Protein AF-A0A7V9RB37-F1 (afdb_monomer_lite)

Structure (mmCIF, N/CA/C/O backbone):
data_AF-A0A7V9RB37-F1
#
_entry.id   AF-A0A7V9RB37-F1
#
loop_
_atom_site.group_PDB
_atom_site.id
_atom_site.type_symbol
_atom_site.label_atom_id
_atom_site.label_alt_id
_atom_site.label_comp_id
_atom_site.label_asym_id
_atom_site.label_entity_id
_atom_site.label_seq_id
_atom_site.pdbx_PDB_ins_code
_atom_site.Cartn_x
_atom_site.Cartn_y
_atom_site.Cartn_z
_atom_site.occupancy
_atom_site.B_iso_or_equiv
_atom_site.auth_seq_id
_atom_site.auth_comp_id
_atom_site.auth_asym_id
_atom_site.auth_atom_id
_atom_site.pdbx_PDB_model_num
ATOM 1 N N . MET A 1 1 ? -20.507 -15.281 8.506 1.00 55.00 1 MET A N 1
ATOM 2 C CA . MET A 1 1 ? -20.368 -14.433 7.298 1.00 55.00 1 MET A CA 1
ATOM 3 C C . MET A 1 1 ? -18.917 -14.294 6.812 1.00 55.00 1 MET A C 1
ATOM 5 O O . MET A 1 1 ? -18.695 -14.420 5.620 1.00 55.00 1 MET A O 1
ATOM 9 N N . MET A 1 2 ? -17.912 -14.155 7.693 1.00 59.03 2 MET A N 1
ATOM 10 C CA . MET A 1 2 ? -16.494 -13.945 7.308 1.00 59.03 2 MET A CA 1
ATOM 11 C C . MET A 1 2 ? -15.781 -15.112 6.584 1.00 59.03 2 MET A C 1
ATOM 13 O O . MET A 1 2 ? -14.806 -14.875 5.879 1.00 59.03 2 MET A O 1
ATOM 17 N N . LYS A 1 3 ? -16.267 -16.361 6.683 1.00 61.28 3 LYS A N 1
ATOM 18 C CA . LYS A 1 3 ? -15.642 -17.523 6.008 1.00 61.28 3 LYS A CA 1
ATOM 19 C C . LYS A 1 3 ? -15.756 -17.482 4.476 1.00 61.28 3 LYS A C 1
ATOM 21 O O . LYS A 1 3 ? -14.831 -17.896 3.788 1.00 61.28 3 LYS A O 1
ATOM 26 N N . TRP A 1 4 ? -16.848 -16.929 3.946 1.00 64.50 4 TRP A N 1
ATOM 27 C CA . TRP A 1 4 ? -17.055 -16.781 2.500 1.00 64.50 4 TRP A CA 1
ATOM 28 C C . TRP A 1 4 ? -16.128 -15.734 1.883 1.00 64.50 4 TRP A C 1
ATOM 30 O O . TRP A 1 4 ? -15.665 -15.916 0.764 1.00 64.50 4 TRP A O 1
ATOM 40 N N . PHE A 1 5 ? -15.780 -14.692 2.640 1.00 66.75 5 PHE A N 1
ATOM 41 C CA . PHE A 1 5 ? -14.821 -13.678 2.207 1.00 66.75 5 PHE A CA 1
ATOM 42 C C . PHE A 1 5 ? -13.403 -14.252 2.106 1.00 66.75 5 PHE A C 1
ATOM 44 O O . PHE A 1 5 ? -12.685 -13.962 1.158 1.00 66.75 5 PHE A O 1
ATOM 51 N N . PHE A 1 6 ? -13.034 -15.143 3.032 1.00 63.69 6 PHE A N 1
ATOM 52 C CA . PHE A 1 6 ? -11.752 -15.850 3.010 1.00 63.69 6 PHE A CA 1
ATOM 53 C C . PHE A 1 6 ? -11.644 -16.808 1.808 1.00 63.69 6 PHE A C 1
ATOM 55 O O . PHE A 1 6 ? -10.605 -16.870 1.156 1.00 63.69 6 PHE A O 1
ATOM 62 N N . ILE A 1 7 ? -12.732 -17.505 1.460 1.00 69.94 7 ILE A N 1
ATOM 63 C CA . ILE A 1 7 ? -12.793 -18.405 0.294 1.00 69.94 7 ILE A CA 1
ATOM 64 C C . ILE A 1 7 ? -12.772 -17.616 -1.021 1.00 69.94 7 ILE A C 1
ATOM 66 O O . ILE A 1 7 ? -12.021 -17.973 -1.923 1.00 69.94 7 ILE A O 1
ATOM 70 N N . LEU A 1 8 ? -13.533 -16.521 -1.124 1.00 70.62 8 LEU A N 1
ATOM 71 C CA . LEU A 1 8 ? -13.550 -15.654 -2.308 1.00 70.62 8 LEU A CA 1
ATOM 72 C C . LEU A 1 8 ? -12.176 -15.011 -2.550 1.00 70.62 8 LEU A C 1
ATOM 74 O O . LEU A 1 8 ? -11.691 -14.975 -3.676 1.00 70.62 8 LEU A O 1
ATOM 78 N N . LEU A 1 9 ? -11.516 -14.570 -1.479 1.00 68.62 9 LEU A N 1
ATOM 79 C CA . LEU A 1 9 ? -10.164 -14.018 -1.521 1.00 68.62 9 LEU A CA 1
ATOM 80 C C . LEU A 1 9 ? -9.136 -15.067 -1.969 1.00 68.62 9 LEU A C 1
ATOM 82 O O . LEU A 1 9 ? -8.307 -14.788 -2.832 1.00 68.62 9 LEU A O 1
ATOM 86 N N . THR A 1 10 ? -9.239 -16.292 -1.445 1.00 69.12 10 THR A N 1
ATOM 87 C CA . THR A 1 10 ? -8.399 -17.420 -1.880 1.00 69.12 10 THR A CA 1
ATOM 88 C C . THR A 1 10 ? -8.659 -17.774 -3.349 1.00 69.12 10 THR A C 1
ATOM 90 O O . THR A 1 10 ? -7.719 -18.055 -4.087 1.00 69.12 10 THR A O 1
ATOM 93 N N . ALA A 1 11 ? -9.910 -17.702 -3.812 1.00 70.12 11 ALA A N 1
ATOM 94 C CA . ALA A 1 11 ? -10.269 -17.943 -5.207 1.00 70.12 11 ALA A CA 1
ATOM 95 C C . ALA A 1 11 ? -9.699 -16.869 -6.151 1.00 70.12 11 ALA A C 1
ATOM 97 O O . ALA A 1 11 ? -9.173 -17.213 -7.205 1.00 70.12 11 ALA A O 1
ATOM 98 N N . VAL A 1 12 ? -9.724 -15.588 -5.769 1.00 72.81 12 VAL A N 1
ATOM 99 C CA . VAL A 1 12 ? -9.132 -14.492 -6.564 1.00 72.81 12 VAL A CA 1
ATOM 100 C C . VAL A 1 12 ? -7.610 -14.639 -6.672 1.00 72.81 12 VAL A C 1
ATOM 102 O O . VAL A 1 12 ? -7.051 -14.473 -7.755 1.00 72.81 12 VAL A O 1
ATOM 105 N N . VAL A 1 13 ? -6.947 -15.030 -5.580 1.00 66.75 13 VAL A N 1
ATOM 106 C CA . VAL A 1 13 ? -5.518 -15.397 -5.548 1.00 66.75 13 VAL A CA 1
ATOM 107 C C . VAL A 1 13 ? -5.253 -16.593 -6.480 1.00 66.75 13 VAL A C 1
ATOM 109 O O . VAL A 1 13 ? -4.314 -16.587 -7.262 1.00 66.75 13 VAL A O 1
ATOM 112 N N . LEU A 1 14 ? -6.111 -17.607 -6.506 1.00 67.56 14 LEU A N 1
ATOM 113 C CA . LEU A 1 14 ? -5.890 -18.779 -7.362 1.00 67.56 14 LEU A CA 1
ATOM 114 C C . LEU A 1 14 ? -6.154 -18.492 -8.861 1.00 67.56 14 LEU A C 1
ATOM 116 O O . LEU A 1 14 ? -5.443 -18.996 -9.736 1.00 67.56 14 LEU A O 1
ATOM 120 N N . VAL A 1 15 ? -7.126 -17.626 -9.168 1.00 62.88 15 VAL A N 1
ATOM 121 C CA . VAL A 1 15 ? -7.477 -17.193 -10.537 1.00 62.88 15 VAL A CA 1
ATOM 122 C C . VAL A 1 15 ? -6.450 -16.205 -11.108 1.00 62.88 15 VAL A C 1
ATOM 124 O O . VAL A 1 15 ? -6.068 -16.310 -12.273 1.00 62.88 15 VAL A O 1
ATOM 127 N N . GLY A 1 16 ? -5.922 -15.287 -10.293 1.00 62.19 16 GLY A N 1
ATOM 128 C CA . GLY A 1 16 ? -4.839 -14.393 -10.719 1.00 62.19 16 GLY A CA 1
ATOM 129 C C . GLY A 1 16 ? -3.554 -15.149 -11.083 1.00 62.19 16 GLY A C 1
ATOM 130 O O . GLY A 1 16 ? -2.854 -14.767 -12.022 1.00 62.19 16 GLY A O 1
ATOM 131 N N . GLY A 1 17 ? -3.261 -16.254 -10.383 1.00 56.81 17 GLY A N 1
ATOM 132 C CA . GLY A 1 17 ? -2.053 -17.065 -10.601 1.00 56.81 17 GLY A CA 1
ATOM 133 C C . GLY A 1 17 ? -2.067 -17.863 -11.899 1.00 56.81 17 GLY A C 1
ATOM 134 O O . GLY A 1 17 ? -1.017 -18.120 -12.486 1.00 56.81 17 GLY A O 1
ATOM 135 N N . THR A 1 18 ? -3.254 -18.211 -12.387 1.00 58.75 18 THR A N 1
ATOM 136 C CA . THR A 1 18 ? -3.436 -18.996 -13.614 1.00 58.75 18 THR A CA 1
ATOM 137 C C . THR A 1 18 ? -3.466 -18.123 -14.871 1.00 58.75 18 THR A C 1
ATOM 139 O O . THR A 1 18 ? -2.932 -18.535 -15.902 1.00 58.75 18 THR A O 1
ATOM 142 N N . LEU A 1 19 ? -3.965 -16.882 -14.792 1.00 57.56 19 LEU A N 1
ATOM 143 C CA . LEU A 1 19 ? -3.935 -15.925 -15.911 1.00 57.56 19 LEU A CA 1
ATOM 144 C C . LEU A 1 19 ? -2.508 -15.521 -16.316 1.00 57.56 19 LEU A C 1
ATOM 146 O O . LEU A 1 19 ? -2.210 -15.440 -17.507 1.00 57.56 19 LEU A O 1
ATOM 150 N N . ALA A 1 20 ? -1.602 -15.363 -15.346 1.00 58.34 20 ALA A N 1
ATOM 151 C CA . ALA A 1 20 ? -0.182 -15.108 -15.611 1.00 58.34 20 ALA A CA 1
ATOM 152 C C . ALA A 1 20 ? 0.529 -16.306 -16.277 1.00 58.34 20 ALA A C 1
ATOM 154 O O . ALA A 1 20 ? 1.487 -16.137 -17.031 1.00 58.34 20 ALA A O 1
ATOM 155 N N . LEU A 1 21 ? 0.040 -17.527 -16.033 1.00 58.19 21 LEU A N 1
ATOM 156 C CA . LEU A 1 21 ? 0.525 -18.736 -16.698 1.00 58.19 21 LEU A CA 1
ATOM 157 C C . LEU A 1 21 ? -0.006 -18.840 -18.140 1.00 58.19 21 LEU A C 1
ATOM 159 O O . LEU A 1 21 ? 0.685 -19.375 -19.004 1.00 58.19 21 LEU A O 1
ATOM 163 N N . SER A 1 22 ? -1.196 -18.289 -18.407 1.00 48.88 22 SER A N 1
ATOM 164 C CA . SER A 1 22 ? -1.826 -18.268 -19.733 1.00 48.88 22 SER A CA 1
ATOM 165 C C . SER A 1 22 ? -1.200 -17.238 -20.677 1.00 48.88 22 SER A C 1
ATOM 167 O O . SER A 1 22 ? -1.003 -17.550 -21.851 1.00 48.88 22 SER A O 1
ATOM 169 N N . SER A 1 23 ? -0.842 -16.040 -20.196 1.00 52.56 23 SER A N 1
ATOM 170 C CA . SER A 1 23 ? -0.125 -15.047 -21.016 1.00 52.56 23 SER A CA 1
ATOM 171 C C . SER A 1 23 ? 1.294 -15.507 -21.357 1.00 52.56 23 SER A C 1
ATOM 173 O O . SER A 1 23 ? 1.759 -15.302 -22.472 1.00 52.56 23 SER A O 1
ATOM 175 N N . SER A 1 24 ? 1.949 -16.235 -20.446 1.00 53.50 24 SER A N 1
ATOM 176 C CA . SER A 1 24 ? 3.279 -16.801 -20.693 1.00 53.50 24 SER A CA 1
ATOM 177 C C . SER A 1 24 ? 3.289 -17.973 -21.687 1.00 53.50 24 SER A C 1
ATOM 179 O O . SER A 1 24 ? 4.362 -18.305 -22.190 1.00 53.50 24 SER A O 1
ATOM 181 N N . ILE A 1 25 ? 2.146 -18.619 -21.953 1.00 52.97 25 ILE A N 1
ATOM 182 C CA . ILE A 1 25 ? 2.028 -19.692 -22.959 1.00 52.97 25 ILE A CA 1
ATOM 183 C C . ILE A 1 25 ? 1.552 -19.141 -24.315 1.00 52.97 25 ILE A C 1
ATOM 185 O O . ILE A 1 25 ? 1.915 -19.696 -25.348 1.00 52.97 25 ILE A O 1
ATOM 189 N N . ALA A 1 26 ? 0.822 -18.020 -24.338 1.00 53.41 26 ALA A N 1
ATOM 190 C CA . ALA A 1 26 ? 0.363 -17.384 -25.576 1.00 53.41 26 ALA A CA 1
ATOM 191 C C . ALA A 1 26 ? 1.499 -16.768 -26.423 1.00 53.41 26 ALA A C 1
ATOM 193 O O . ALA A 1 26 ? 1.358 -16.657 -27.638 1.00 53.41 26 ALA A O 1
ATOM 194 N N . GLU A 1 27 ? 2.638 -16.427 -25.810 1.00 56.03 27 GLU A N 1
ATOM 195 C CA . GLU A 1 27 ? 3.773 -15.786 -26.496 1.00 56.03 27 GLU A CA 1
ATOM 196 C C . GLU A 1 27 ? 4.731 -16.779 -27.197 1.00 56.0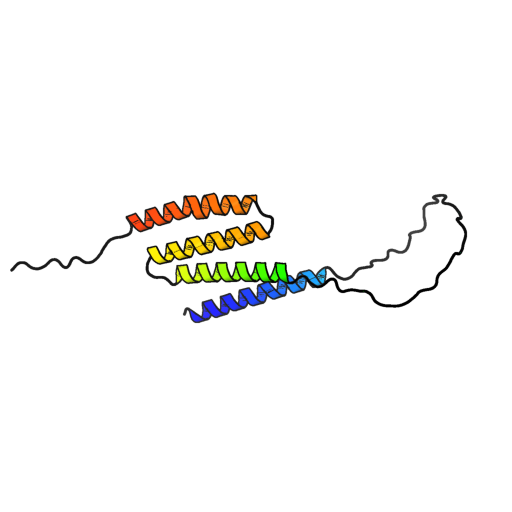3 27 GLU A C 1
ATOM 198 O O . GLU A 1 27 ? 5.699 -16.369 -27.838 1.00 56.03 27 GLU A O 1
ATOM 203 N N . ALA A 1 28 ? 4.496 -18.093 -27.088 1.00 53.03 28 ALA A N 1
ATOM 204 C CA . ALA A 1 28 ? 5.406 -19.122 -27.593 1.00 53.03 28 ALA A CA 1
ATOM 205 C C . ALA A 1 28 ? 4.766 -20.026 -28.664 1.00 53.03 28 ALA A C 1
ATOM 207 O O . ALA A 1 28 ? 4.511 -21.200 -28.416 1.00 53.03 28 ALA A O 1
ATOM 208 N N . GLN A 1 29 ? 4.599 -19.507 -29.889 1.00 53.69 29 GLN A N 1
ATOM 209 C CA . GLN A 1 29 ? 4.799 -20.308 -31.107 1.00 53.69 29 GLN A CA 1
ATOM 210 C C . GLN A 1 29 ? 5.275 -19.414 -32.280 1.00 53.69 29 GLN A C 1
ATOM 212 O O . GLN A 1 29 ? 4.539 -18.533 -32.730 1.00 53.69 29 GLN A O 1
ATOM 217 N N . PRO A 1 30 ? 6.502 -19.637 -32.785 1.00 64.31 30 PRO A N 1
ATOM 218 C CA . PRO A 1 30 ? 7.126 -18.885 -33.869 1.00 64.31 30 PRO A CA 1
ATOM 219 C C . PRO A 1 30 ? 6.768 -19.450 -35.260 1.00 64.31 30 PRO A C 1
ATOM 221 O O . PRO A 1 30 ? 6.231 -20.547 -35.383 1.00 64.31 30 PRO A O 1
ATOM 224 N N . ALA A 1 31 ? 7.181 -18.721 -36.305 1.00 58.81 31 ALA A N 1
ATOM 225 C CA . ALA A 1 31 ? 7.268 -19.138 -37.714 1.00 58.81 31 ALA A CA 1
ATOM 226 C C . ALA A 1 31 ? 5.994 -19.045 -38.581 1.00 58.81 31 ALA A C 1
ATOM 228 O O . ALA A 1 31 ? 5.502 -20.024 -39.136 1.00 58.81 31 ALA A O 1
ATOM 229 N N . GLY A 1 32 ? 5.567 -17.810 -38.853 1.00 49.25 32 GLY A N 1
ATOM 230 C CA . GLY A 1 32 ? 4.912 -17.469 -40.117 1.00 49.25 32 GLY A CA 1
ATOM 231 C C . GLY A 1 32 ? 5.958 -17.219 -41.205 1.00 49.25 32 GLY A C 1
ATOM 232 O O . GLY A 1 32 ? 6.295 -16.070 -41.488 1.00 49.25 32 GLY A O 1
ATOM 233 N N . GLY A 1 33 ? 6.501 -18.284 -41.797 1.00 50.75 33 GLY A N 1
ATOM 234 C CA . GLY A 1 33 ? 7.299 -18.177 -43.015 1.00 50.75 33 GLY A CA 1
ATOM 235 C C . GLY A 1 33 ? 6.426 -17.641 -44.147 1.00 50.75 33 GLY A C 1
ATOM 236 O O . GLY A 1 33 ? 5.529 -18.333 -44.622 1.00 50.75 33 GLY A O 1
ATOM 237 N N . ARG A 1 34 ? 6.660 -16.401 -44.584 1.00 62.09 34 ARG A N 1
ATOM 238 C CA . ARG A 1 34 ? 6.114 -15.938 -45.863 1.00 62.09 34 ARG A CA 1
ATOM 239 C C . ARG A 1 34 ? 6.989 -16.512 -46.983 1.00 62.09 34 ARG A C 1
ATOM 241 O O . ARG A 1 34 ? 8.205 -16.327 -46.916 1.00 62.09 34 ARG A O 1
ATOM 248 N N . PRO A 1 35 ? 6.422 -17.169 -48.012 1.00 67.06 35 PRO A N 1
ATOM 249 C CA . PRO A 1 35 ? 7.183 -17.486 -49.211 1.00 67.06 35 PRO A CA 1
ATOM 250 C C . PRO A 1 35 ? 7.693 -16.181 -49.860 1.00 67.06 35 PRO A C 1
ATOM 252 O O . PRO A 1 35 ? 6.953 -15.190 -49.896 1.00 67.06 35 PRO A O 1
ATOM 255 N N . PRO A 1 36 ? 8.939 -16.151 -50.367 1.00 64.94 36 PRO A N 1
ATOM 256 C CA . PRO A 1 36 ? 9.484 -15.006 -51.086 1.00 64.94 36 PRO A CA 1
ATOM 257 C C . PRO A 1 36 ? 8.613 -14.677 -52.302 1.00 64.94 36 PRO A C 1
ATOM 259 O O . PRO A 1 36 ? 8.449 -15.494 -53.209 1.00 64.94 36 PRO A O 1
ATOM 262 N N . ARG A 1 37 ? 8.047 -13.469 -52.337 1.00 65.62 37 ARG A N 1
ATOM 263 C CA . ARG A 1 37 ? 7.347 -12.962 -53.518 1.00 65.62 37 ARG A CA 1
ATOM 264 C C . ARG A 1 37 ? 8.405 -12.514 -54.526 1.00 65.62 37 ARG A C 1
ATOM 266 O O . ARG A 1 37 ? 9.053 -11.490 -54.332 1.00 65.62 37 ARG A O 1
ATOM 273 N N . ALA A 1 38 ? 8.596 -13.317 -55.569 1.00 64.38 38 ALA A N 1
ATOM 274 C CA . ALA A 1 38 ? 9.421 -12.981 -56.722 1.00 64.38 38 ALA A CA 1
ATOM 275 C C . ALA A 1 38 ? 8.940 -11.661 -57.350 1.00 64.38 38 ALA A C 1
ATOM 277 O O . ALA A 1 38 ? 7.749 -11.510 -57.631 1.00 64.38 38 ALA A O 1
ATOM 278 N N . GLY A 1 39 ? 9.859 -10.710 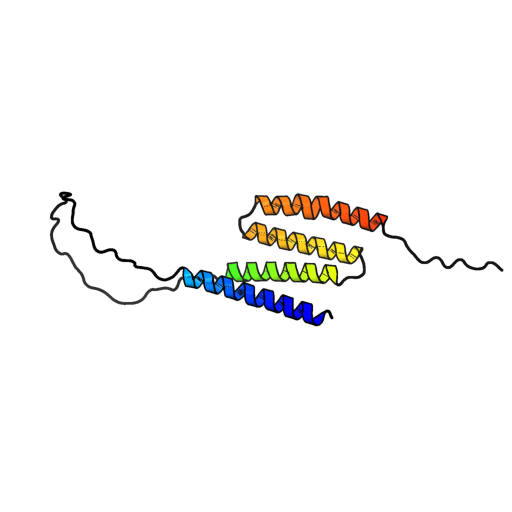-57.549 1.00 63.28 39 GLY A N 1
ATOM 279 C CA . GLY A 1 39 ? 9.523 -9.436 -58.187 1.00 63.28 39 GLY A CA 1
ATOM 280 C C . GLY A 1 39 ? 10.509 -8.274 -58.058 1.00 63.28 39 GLY A C 1
ATOM 281 O O . GLY A 1 39 ? 10.115 -7.160 -58.387 1.00 63.28 39 GLY A O 1
ATOM 282 N N . GLN A 1 40 ? 11.761 -8.463 -57.620 1.00 52.19 40 GLN A N 1
ATOM 283 C CA . GLN A 1 40 ? 12.736 -7.366 -57.666 1.00 52.19 40 GLN A CA 1
ATOM 284 C C . GLN A 1 40 ? 14.137 -7.865 -58.053 1.00 52.19 40 GLN A C 1
ATOM 286 O O . GLN A 1 40 ? 14.713 -8.670 -57.323 1.00 52.19 40 GLN A O 1
ATOM 291 N N . PRO A 1 41 ? 14.694 -7.431 -59.201 1.00 56.59 41 PRO A N 1
ATOM 292 C CA . PRO A 1 41 ? 16.050 -7.777 -59.598 1.00 56.59 41 PRO A CA 1
ATOM 293 C C . PRO A 1 41 ? 17.041 -6.901 -58.823 1.00 56.59 41 PRO A C 1
ATOM 295 O O . PRO A 1 41 ? 17.504 -5.875 -59.317 1.00 56.59 41 PRO A O 1
ATOM 298 N N . THR A 1 42 ? 17.385 -7.295 -57.600 1.00 55.22 42 THR A N 1
ATOM 299 C CA . THR A 1 42 ? 18.600 -6.812 -56.937 1.00 55.22 42 THR A CA 1
ATOM 300 C C . THR A 1 42 ? 19.717 -7.808 -57.202 1.00 55.22 42 THR A C 1
ATOM 302 O O . THR A 1 42 ? 19.828 -8.865 -56.591 1.00 55.22 42 THR A O 1
ATOM 305 N N . ARG A 1 43 ? 20.538 -7.442 -58.186 1.00 60.56 43 ARG A N 1
ATOM 306 C CA . ARG A 1 43 ? 21.895 -7.930 -58.431 1.00 60.56 43 ARG A CA 1
ATOM 307 C C . ARG A 1 43 ? 22.630 -8.176 -57.106 1.00 60.56 43 ARG A C 1
ATOM 309 O O . ARG A 1 43 ? 23.120 -7.223 -56.511 1.00 60.56 43 ARG A O 1
ATOM 316 N N . VAL A 1 44 ? 22.738 -9.432 -56.677 1.00 57.56 44 VAL A N 1
ATOM 317 C CA . VAL A 1 44 ? 23.680 -9.857 -55.635 1.00 57.56 44 VAL A CA 1
ATOM 318 C C . VAL A 1 44 ? 24.276 -11.202 -56.038 1.00 57.56 44 VAL A C 1
ATOM 320 O O . VAL A 1 44 ? 23.631 -12.241 -55.987 1.00 57.56 44 VAL A O 1
ATOM 323 N N . GLU A 1 45 ? 25.504 -11.088 -56.534 1.00 61.91 45 GLU A N 1
ATOM 324 C CA . GLU A 1 45 ? 26.664 -11.914 -56.205 1.00 61.91 45 GLU A CA 1
ATOM 325 C C . GLU A 1 45 ? 26.441 -13.425 -56.046 1.00 61.91 45 GLU A C 1
ATOM 327 O O . GLU A 1 45 ? 26.060 -13.936 -54.995 1.00 61.91 45 GLU A O 1
ATOM 332 N N . VAL A 1 46 ? 26.805 -14.148 -57.107 1.00 63.88 46 VAL A N 1
ATOM 333 C CA . VAL A 1 46 ? 27.179 -15.560 -57.037 1.00 63.88 46 VAL A CA 1
ATOM 334 C C . VAL A 1 46 ? 28.432 -15.652 -56.167 1.00 63.88 46 VAL A C 1
ATOM 336 O O . VAL A 1 46 ? 29.546 -15.484 -56.654 1.00 63.88 46 VAL A O 1
ATOM 339 N N . LYS A 1 47 ? 28.242 -15.881 -54.867 1.00 59.12 47 LYS A N 1
ATOM 340 C CA . LYS A 1 47 ? 29.291 -16.384 -53.984 1.00 59.12 47 LYS A CA 1
ATOM 341 C C . LYS A 1 47 ? 29.045 -17.865 -53.774 1.00 59.12 47 LYS A C 1
ATOM 343 O O . LYS A 1 47 ? 28.271 -18.276 -52.915 1.00 59.12 47 LYS A O 1
ATOM 348 N N . ASP A 1 48 ? 29.648 -18.610 -54.687 1.00 52.50 48 ASP A N 1
ATOM 349 C CA . ASP A 1 48 ? 30.182 -19.954 -54.534 1.00 52.50 48 ASP A CA 1
ATOM 350 C C . ASP A 1 48 ? 29.659 -20.739 -53.334 1.00 52.50 48 ASP A C 1
ATOM 352 O O . ASP A 1 48 ? 30.055 -20.579 -52.180 1.00 52.50 48 ASP A O 1
ATOM 356 N N . ALA A 1 49 ? 28.752 -21.638 -53.686 1.00 58.69 49 ALA A N 1
ATOM 357 C CA . ALA A 1 49 ? 28.864 -23.049 -53.387 1.00 58.69 49 ALA A CA 1
ATOM 358 C C . ALA A 1 49 ? 29.860 -23.439 -52.280 1.00 58.69 49 ALA A C 1
ATOM 360 O O . ALA A 1 49 ? 31.079 -23.427 -52.435 1.00 58.69 49 ALA A O 1
ATOM 361 N N . SER A 1 50 ? 29.260 -24.052 -51.264 1.00 63.06 50 SER A N 1
ATOM 362 C CA . SER A 1 50 ? 29.763 -25.293 -50.693 1.00 63.06 50 SER A CA 1
ATOM 363 C C . SER A 1 50 ? 31.037 -25.172 -49.866 1.00 63.06 50 SER A C 1
ATOM 365 O O . SER A 1 50 ? 32.117 -25.626 -50.251 1.00 63.06 50 SER A O 1
ATOM 367 N N . LYS A 1 51 ? 30.852 -24.790 -48.600 1.00 51.22 51 LYS A N 1
ATOM 368 C CA . LYS A 1 51 ? 31.552 -25.534 -47.557 1.00 51.22 51 LYS A CA 1
ATOM 369 C C . LYS A 1 51 ? 30.633 -25.912 -46.406 1.00 51.22 51 LYS A C 1
ATOM 371 O O . LYS A 1 51 ? 30.128 -25.068 -45.678 1.00 51.22 51 LYS A O 1
ATOM 376 N N . SER A 1 52 ? 30.487 -27.232 -46.294 1.00 55.78 52 SER A N 1
ATOM 377 C CA . SER A 1 52 ? 30.200 -28.004 -45.087 1.00 55.78 52 SER A CA 1
ATOM 378 C C . SER A 1 52 ? 28.886 -27.707 -44.370 1.00 55.78 52 SER A C 1
ATOM 380 O O . SER A 1 52 ? 28.819 -26.886 -43.464 1.00 55.78 52 SER A O 1
ATOM 382 N N . SER A 1 53 ? 27.878 -28.524 -44.667 1.00 65.88 53 SER A N 1
ATOM 383 C CA . SER A 1 53 ? 27.174 -29.193 -43.568 1.00 65.88 53 SER A CA 1
ATOM 384 C C . SER A 1 53 ? 28.001 -30.431 -43.200 1.00 65.88 53 SER A C 1
ATOM 386 O O . SER A 1 53 ? 28.513 -31.094 -44.104 1.00 65.88 53 SER A O 1
ATOM 388 N N . PRO A 1 54 ? 28.191 -30.726 -41.908 1.00 57.81 54 PRO A N 1
ATOM 389 C CA . PRO A 1 54 ? 27.266 -31.689 -41.324 1.00 57.81 54 PRO A CA 1
ATOM 390 C C . PRO A 1 54 ? 26.633 -31.187 -40.029 1.00 57.81 54 PRO A C 1
ATOM 392 O O . PRO A 1 54 ? 27.296 -30.689 -39.123 1.00 57.81 54 PRO A O 1
ATOM 395 N N . HIS A 1 55 ? 25.321 -31.393 -39.969 1.00 63.66 55 HIS A N 1
ATOM 396 C CA . HIS A 1 55 ? 24.545 -31.496 -38.746 1.00 63.66 55 HIS A CA 1
ATOM 397 C C . HIS A 1 55 ? 25.232 -32.443 -37.753 1.00 63.66 55 HIS A C 1
ATOM 399 O O . HIS A 1 55 ? 25.293 -33.646 -37.992 1.00 63.66 55 HIS A O 1
ATOM 405 N N . GLY A 1 56 ? 25.714 -31.872 -36.651 1.00 58.62 56 GLY A N 1
ATOM 406 C CA . GLY A 1 56 ? 26.042 -32.563 -35.413 1.00 58.62 56 GLY A CA 1
ATOM 407 C C . GLY A 1 56 ? 25.031 -32.142 -34.358 1.00 58.62 56 GLY A C 1
ATOM 408 O O . GLY A 1 56 ? 25.139 -31.080 -33.756 1.00 58.62 56 GLY A O 1
ATOM 409 N N . ASP A 1 57 ? 23.992 -32.953 -34.252 1.00 53.94 57 ASP A N 1
ATOM 410 C CA . ASP A 1 57 ? 23.474 -33.468 -32.997 1.00 53.94 57 ASP A CA 1
ATOM 411 C C . ASP A 1 57 ? 23.185 -32.482 -31.860 1.00 53.94 57 ASP A C 1
ATOM 413 O O . ASP A 1 57 ? 24.016 -32.122 -31.037 1.00 53.94 57 ASP A O 1
ATOM 417 N N . ARG A 1 58 ? 21.875 -32.281 -31.723 1.00 61.84 58 ARG A N 1
ATOM 418 C CA . ARG A 1 58 ? 21.166 -32.714 -30.521 1.00 61.84 58 ARG A CA 1
ATOM 419 C C . ARG A 1 58 ? 21.475 -31.887 -29.268 1.00 61.84 58 ARG A C 1
ATOM 421 O O . ARG A 1 58 ? 22.366 -32.176 -28.488 1.00 61.84 58 ARG A O 1
ATOM 428 N N . MET A 1 59 ? 20.493 -31.034 -28.983 1.00 53.00 59 MET A N 1
ATOM 429 C CA . MET A 1 59 ? 19.997 -30.803 -27.628 1.00 53.00 59 MET A CA 1
ATOM 430 C C . MET A 1 59 ? 20.976 -30.088 -26.701 1.00 53.00 59 MET A C 1
ATOM 432 O O . MET A 1 59 ? 21.455 -30.649 -25.727 1.00 53.00 59 MET A O 1
ATOM 436 N N . GLU A 1 60 ? 21.079 -28.779 -26.878 1.00 55.34 60 GLU A N 1
ATOM 437 C CA . GLU A 1 60 ? 21.009 -27.929 -25.694 1.00 55.34 60 GLU A CA 1
ATOM 438 C C . GLU A 1 60 ? 19.991 -26.813 -25.928 1.00 55.34 60 GLU A C 1
ATOM 440 O O . GLU A 1 60 ? 20.262 -25.621 -25.828 1.00 55.34 60 GLU A O 1
ATOM 445 N N . ASN A 1 61 ? 18.746 -27.221 -26.209 1.00 57.66 61 ASN A N 1
ATOM 446 C CA . ASN A 1 61 ? 17.627 -26.460 -25.672 1.00 57.66 61 ASN A CA 1
ATOM 447 C C . ASN A 1 61 ? 17.731 -26.628 -24.159 1.00 57.66 61 ASN A C 1
ATOM 449 O O . ASN A 1 61 ? 17.171 -27.558 -23.583 1.00 57.66 61 ASN A O 1
ATOM 453 N N . LYS A 1 62 ? 18.538 -25.772 -23.537 1.00 48.41 62 LYS A N 1
ATOM 454 C CA . LYS A 1 62 ? 18.390 -25.467 -22.133 1.00 48.41 62 LYS A CA 1
ATOM 455 C C . LYS A 1 62 ? 17.089 -24.669 -22.095 1.00 48.41 62 LYS A C 1
ATOM 457 O O . LYS A 1 62 ? 17.114 -23.520 -22.547 1.00 48.41 62 LYS A O 1
ATOM 462 N N . PRO A 1 63 ? 15.953 -25.226 -21.627 1.00 53.31 63 PRO A N 1
ATOM 463 C CA . PRO A 1 63 ? 14.845 -24.382 -21.236 1.00 53.31 63 PRO A CA 1
ATOM 464 C C . PRO A 1 63 ? 15.445 -23.483 -20.170 1.00 53.31 63 PRO A C 1
ATOM 466 O O . PRO A 1 63 ? 15.716 -23.940 -19.057 1.00 53.31 63 PRO A O 1
ATOM 469 N N . SER A 1 64 ? 15.796 -22.253 -20.564 1.00 52.53 64 SER A N 1
ATOM 470 C CA . SER A 1 64 ? 16.302 -21.251 -19.649 1.00 52.53 64 SER A CA 1
ATOM 471 C C . SER A 1 64 ? 15.218 -21.162 -18.611 1.00 52.53 64 SER A C 1
ATOM 473 O O . SER A 1 64 ? 14.076 -20.800 -18.908 1.00 52.53 64 SER A O 1
ATOM 475 N N . SER A 1 65 ? 15.575 -21.722 -17.461 1.00 51.03 65 SER A N 1
ATOM 476 C CA . SER A 1 65 ? 14.734 -21.964 -16.318 1.00 51.03 65 SER A CA 1
ATOM 477 C C . SER A 1 65 ? 13.800 -20.787 -16.213 1.00 51.03 65 SER A C 1
ATOM 479 O O . SER A 1 65 ? 14.280 -19.660 -16.065 1.00 51.03 65 SER A O 1
ATOM 481 N N . LYS A 1 66 ? 12.491 -21.044 -16.318 1.00 51.75 66 LYS A N 1
ATOM 482 C CA . LYS A 1 66 ? 11.481 -20.153 -15.756 1.00 51.75 66 LYS A CA 1
ATOM 483 C C . LYS A 1 66 ? 12.087 -19.675 -14.448 1.00 51.75 66 LYS A C 1
ATOM 485 O O . LYS A 1 66 ? 12.258 -20.521 -13.581 1.00 51.75 66 LYS A O 1
ATOM 490 N N . GLN A 1 67 ? 12.555 -18.433 -14.341 1.00 50.66 67 GLN A N 1
ATOM 491 C CA . GLN A 1 67 ? 13.067 -17.939 -13.073 1.00 50.66 67 GLN A CA 1
ATOM 492 C C . GLN A 1 67 ? 11.801 -17.636 -12.291 1.00 50.66 67 GLN A C 1
ATOM 494 O O . GLN A 1 67 ? 11.234 -16.555 -12.458 1.00 50.66 67 GLN A O 1
ATOM 499 N N . PRO A 1 68 ? 11.275 -18.591 -11.496 1.00 55.50 68 PRO A N 1
ATOM 500 C CA . PRO A 1 68 ? 10.001 -18.389 -10.843 1.00 55.50 68 PRO A CA 1
ATOM 501 C C . PRO A 1 68 ? 10.205 -17.404 -9.691 1.00 55.50 68 PRO A C 1
ATOM 503 O O . PRO A 1 68 ? 9.226 -16.976 -9.111 1.00 55.50 68 PRO A O 1
ATOM 506 N N . GLY A 1 69 ? 11.455 -17.033 -9.368 1.00 60.41 69 GLY A N 1
ATOM 507 C CA . GLY A 1 69 ? 11.824 -16.178 -8.250 1.00 60.41 69 GLY A CA 1
ATOM 508 C C . GLY A 1 69 ? 11.118 -14.831 -8.284 1.00 60.41 69 GLY A C 1
ATOM 509 O O . GLY A 1 69 ? 10.520 -14.455 -7.283 1.00 60.41 69 GLY A O 1
ATOM 510 N N . MET A 1 70 ? 11.089 -14.143 -9.432 1.00 58.97 70 MET A N 1
ATOM 511 C CA . MET A 1 70 ? 10.388 -12.854 -9.538 1.00 58.97 70 MET A CA 1
ATOM 512 C C . MET A 1 70 ? 8.879 -13.006 -9.313 1.00 58.97 70 MET A C 1
ATOM 514 O O . MET A 1 70 ? 8.279 -12.218 -8.587 1.00 58.97 70 MET A O 1
ATOM 518 N N . ALA A 1 71 ? 8.274 -14.045 -9.896 1.00 70.31 71 ALA A N 1
ATOM 519 C CA . ALA A 1 71 ? 6.851 -14.324 -9.734 1.00 70.31 71 ALA A CA 1
ATOM 520 C C . ALA A 1 71 ? 6.518 -14.744 -8.294 1.00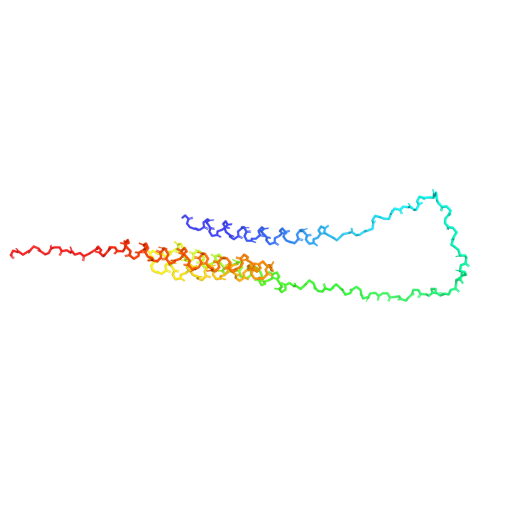 70.31 71 ALA A C 1
ATOM 522 O O . ALA A 1 71 ? 5.537 -14.268 -7.736 1.00 70.31 71 ALA A O 1
ATOM 523 N N . LEU A 1 72 ? 7.350 -15.575 -7.662 1.00 69.00 72 LEU A N 1
ATOM 524 C CA . LEU A 1 72 ? 7.180 -16.009 -6.275 1.00 69.00 72 LEU A CA 1
ATOM 525 C C . LEU A 1 72 ? 7.261 -14.826 -5.309 1.00 69.00 72 LEU A C 1
ATOM 527 O O . LEU A 1 72 ? 6.452 -14.731 -4.393 1.00 69.00 72 LEU A O 1
ATOM 531 N N . LEU A 1 73 ? 8.216 -13.918 -5.529 1.00 67.88 73 LEU A N 1
ATOM 532 C CA . LEU A 1 73 ? 8.366 -12.700 -4.738 1.00 67.88 73 LEU A CA 1
ATOM 533 C C . LEU A 1 73 ? 7.159 -11.776 -4.932 1.00 67.88 73 LEU A C 1
ATOM 535 O O . LEU A 1 73 ? 6.589 -11.327 -3.943 1.00 67.88 73 LEU A O 1
ATOM 539 N N . PHE A 1 74 ? 6.705 -11.564 -6.170 1.00 69.69 74 PHE A N 1
ATOM 540 C CA . PHE A 1 74 ? 5.497 -10.782 -6.450 1.00 69.69 74 PHE A CA 1
ATOM 541 C C . PHE A 1 74 ? 4.261 -11.361 -5.744 1.00 69.69 74 PHE A C 1
ATOM 543 O O . PHE A 1 74 ? 3.559 -10.640 -5.038 1.00 69.69 74 PHE A O 1
ATOM 550 N N . TRP A 1 75 ? 4.031 -12.672 -5.872 1.00 74.00 75 TRP A N 1
ATOM 551 C CA . TRP A 1 75 ? 2.941 -13.372 -5.188 1.00 74.00 75 TRP A CA 1
ATOM 552 C C . TRP A 1 75 ? 3.074 -13.304 -3.664 1.00 74.00 75 TRP A C 1
ATOM 554 O O . TRP A 1 75 ? 2.075 -13.103 -2.976 1.00 74.00 75 TRP A O 1
ATOM 564 N N . GLY A 1 76 ? 4.296 -13.410 -3.137 1.00 74.69 76 GLY A N 1
ATOM 565 C CA . GLY A 1 76 ? 4.589 -13.291 -1.710 1.00 74.69 76 GLY A CA 1
ATOM 566 C C . GLY A 1 76 ? 4.274 -11.901 -1.157 1.00 74.69 76 GLY A C 1
ATOM 567 O O . GLY A 1 76 ? 3.546 -11.786 -0.172 1.00 74.69 76 GLY A O 1
ATOM 568 N N . PHE A 1 77 ? 4.750 -10.838 -1.810 1.00 68.38 77 PHE A N 1
ATOM 569 C CA . PHE A 1 77 ? 4.472 -9.456 -1.407 1.00 68.38 77 PHE A CA 1
ATOM 570 C C . PHE A 1 77 ? 2.996 -9.076 -1.597 1.00 68.38 77 PHE A C 1
ATOM 572 O O . PHE A 1 77 ? 2.423 -8.407 -0.732 1.00 68.38 77 PHE A O 1
ATOM 579 N N . ALA A 1 78 ? 2.346 -9.541 -2.668 1.00 73.94 78 ALA A N 1
ATOM 580 C CA . ALA A 1 78 ? 0.914 -9.342 -2.884 1.00 73.94 78 ALA A CA 1
ATOM 581 C C . ALA A 1 78 ? 0.075 -10.036 -1.796 1.00 73.94 78 ALA A C 1
ATOM 583 O O . ALA A 1 78 ? -0.804 -9.412 -1.198 1.00 73.94 78 ALA A O 1
ATOM 584 N N . ALA A 1 79 ? 0.383 -11.296 -1.473 1.00 74.56 79 ALA A N 1
ATOM 585 C CA . ALA A 1 79 ? -0.302 -12.035 -0.414 1.00 74.56 79 ALA A CA 1
ATOM 586 C C . ALA A 1 79 ? -0.059 -11.417 0.973 1.00 74.56 79 ALA A C 1
ATOM 588 O O . ALA A 1 79 ? -0.999 -11.286 1.757 1.00 74.56 79 ALA A O 1
ATOM 589 N N . ALA A 1 80 ? 1.170 -10.977 1.265 1.00 72.00 80 ALA A N 1
ATOM 590 C CA . ALA A 1 80 ? 1.503 -10.299 2.518 1.00 72.00 80 ALA A CA 1
ATOM 591 C C . ALA A 1 80 ? 0.751 -8.966 2.671 1.00 72.00 80 ALA A C 1
ATOM 593 O O . ALA A 1 80 ? 0.225 -8.671 3.744 1.00 72.00 80 ALA A O 1
ATOM 594 N N . THR A 1 81 ? 0.633 -8.200 1.584 1.00 73.00 81 THR A N 1
ATOM 595 C CA . THR A 1 81 ? -0.131 -6.943 1.545 1.00 73.00 81 THR A CA 1
ATOM 596 C C . THR A 1 81 ? -1.611 -7.181 1.839 1.00 73.00 81 THR A C 1
ATOM 598 O O . THR A 1 81 ? -2.210 -6.485 2.659 1.00 73.00 81 THR A O 1
ATOM 601 N N . ILE A 1 82 ? -2.199 -8.205 1.216 1.00 77.00 82 ILE A N 1
ATOM 602 C CA . ILE A 1 82 ? -3.594 -8.594 1.447 1.00 77.00 82 ILE A CA 1
ATOM 603 C C . ILE A 1 82 ? -3.790 -9.081 2.889 1.00 77.00 82 ILE A C 1
ATOM 605 O O . ILE A 1 82 ? -4.771 -8.708 3.531 1.00 77.00 82 ILE A O 1
ATOM 609 N N . GLY A 1 83 ? -2.854 -9.872 3.423 1.00 74.69 83 GLY A N 1
ATOM 610 C CA . GLY A 1 83 ? -2.880 -10.329 4.813 1.00 74.69 83 GLY A CA 1
ATOM 611 C C . GLY A 1 83 ? -2.843 -9.170 5.813 1.00 74.69 83 GLY A C 1
ATOM 612 O O . GLY A 1 83 ? -3.623 -9.157 6.768 1.00 74.69 83 GLY A O 1
ATOM 613 N N . GLY A 1 84 ? -2.004 -8.163 5.555 1.00 65.94 84 GLY A N 1
ATOM 614 C CA . GLY A 1 84 ? -1.951 -6.925 6.336 1.00 65.94 84 GLY A CA 1
ATOM 615 C C . GLY A 1 84 ? -3.269 -6.149 6.294 1.00 65.94 84 GLY A C 1
ATOM 616 O O . GLY A 1 84 ? -3.792 -5.763 7.341 1.00 65.94 84 GLY A O 1
ATOM 617 N N . ALA A 1 85 ? -3.865 -6.004 5.108 1.00 71.69 85 ALA A N 1
ATOM 618 C CA . ALA A 1 85 ? -5.139 -5.308 4.940 1.00 71.69 85 ALA A CA 1
ATOM 619 C C . ALA A 1 85 ? -6.297 -6.046 5.636 1.00 71.69 85 ALA A C 1
ATOM 621 O O . ALA A 1 85 ? -7.180 -5.426 6.229 1.00 71.69 85 ALA A O 1
ATOM 622 N N . LEU A 1 86 ? -6.283 -7.380 5.628 1.00 71.62 86 LEU A N 1
ATOM 623 C CA . LEU A 1 86 ? -7.287 -8.179 6.329 1.00 71.62 86 LEU A CA 1
ATOM 624 C C . LEU A 1 86 ? -7.149 -8.061 7.853 1.00 71.62 86 LEU A C 1
ATOM 626 O O . LEU A 1 86 ? -8.151 -7.989 8.571 1.00 71.62 86 LEU A O 1
ATOM 630 N N . PHE A 1 87 ? -5.911 -8.007 8.350 1.00 69.38 87 PHE A N 1
ATOM 631 C CA . PHE A 1 87 ? -5.631 -7.799 9.768 1.00 69.38 87 PHE A CA 1
ATOM 632 C C . PHE A 1 87 ? -6.145 -6.437 10.252 1.00 69.38 87 PHE A C 1
ATOM 634 O O . PHE A 1 87 ? -6.752 -6.372 11.319 1.00 69.38 87 PHE A O 1
ATOM 641 N N . VAL A 1 88 ? -5.992 -5.383 9.442 1.00 71.56 88 VAL A N 1
ATOM 642 C CA . VAL A 1 88 ? -6.552 -4.041 9.698 1.00 71.56 88 VAL A CA 1
ATOM 643 C C . VAL A 1 88 ? -8.058 -4.085 9.915 1.00 71.56 88 VAL A C 1
ATOM 645 O O . VAL A 1 88 ? -8.543 -3.611 10.938 1.00 71.56 88 VAL A O 1
ATOM 648 N N . VAL A 1 89 ? -8.795 -4.683 8.976 1.00 76.19 89 VAL A N 1
ATOM 649 C CA . VAL A 1 89 ? -10.268 -4.675 8.993 1.00 76.19 89 VAL A CA 1
ATOM 650 C C . VAL A 1 89 ? -10.828 -5.550 10.121 1.00 76.19 89 VAL A C 1
ATOM 652 O O . VAL A 1 89 ? -11.928 -5.314 10.613 1.00 76.19 89 VAL A O 1
ATOM 655 N N . THR A 1 90 ? -10.068 -6.553 10.567 1.00 74.75 90 THR A N 1
ATOM 656 C CA . THR A 1 90 ? -10.503 -7.473 11.630 1.00 74.75 90 THR A CA 1
ATOM 657 C C . THR A 1 90 ? -10.331 -6.875 13.035 1.00 74.75 90 THR A C 1
ATOM 659 O O . THR A 1 90 ? -10.964 -7.337 13.988 1.00 74.75 90 THR A O 1
ATOM 662 N N . ARG A 1 91 ? -9.480 -5.854 13.212 1.00 72.69 91 ARG A N 1
ATOM 663 C CA . ARG A 1 91 ? -9.194 -5.267 14.530 1.00 72.69 91 ARG A CA 1
ATOM 664 C C . ARG A 1 91 ? -10.226 -4.196 14.896 1.00 72.69 91 ARG A C 1
ATOM 666 O O . ARG A 1 91 ? -10.394 -3.208 14.199 1.00 72.69 91 ARG A O 1
ATOM 673 N N . ARG A 1 92 ? -10.876 -4.376 16.053 1.00 68.12 92 ARG A N 1
ATOM 674 C CA . ARG A 1 92 ? -11.896 -3.457 16.601 1.00 68.12 92 ARG A CA 1
ATOM 675 C C . ARG A 1 92 ? -11.307 -2.204 17.268 1.00 68.12 92 ARG A C 1
ATOM 677 O O . ARG A 1 92 ? -12.015 -1.226 17.453 1.00 68.12 92 ARG A O 1
ATOM 684 N N . ASN A 1 93 ? -10.025 -2.245 17.640 1.00 77.25 93 ASN A N 1
ATOM 685 C CA . ASN A 1 93 ? -9.309 -1.109 18.218 1.00 77.25 93 ASN A CA 1
ATOM 686 C C . ASN A 1 93 ? -8.671 -0.275 17.095 1.00 77.25 93 ASN A C 1
ATOM 688 O O . ASN A 1 93 ? -7.806 -0.784 16.378 1.00 77.25 93 ASN A O 1
ATOM 692 N N . LEU A 1 94 ? -9.075 0.994 16.970 1.00 81.06 94 LEU A N 1
ATOM 693 C CA . LEU A 1 94 ? -8.642 1.909 15.906 1.00 81.06 94 LEU A CA 1
ATOM 694 C C . LEU A 1 94 ? -7.120 2.112 15.895 1.00 81.06 94 LEU A C 1
ATOM 696 O O . LEU A 1 94 ? -6.519 2.130 14.824 1.00 81.06 94 LEU A O 1
ATOM 700 N N . ILE A 1 95 ? -6.474 2.176 17.065 1.00 81.00 95 ILE A N 1
ATOM 701 C CA . ILE A 1 95 ? -5.010 2.319 17.158 1.00 81.00 95 ILE A CA 1
ATOM 702 C C . ILE A 1 95 ? -4.313 1.086 16.561 1.00 81.00 95 ILE A C 1
ATOM 704 O O . ILE A 1 95 ? -3.361 1.205 15.787 1.00 81.00 95 ILE A O 1
ATOM 708 N N . ALA A 1 96 ? -4.811 -0.111 16.882 1.00 77.44 96 ALA A N 1
ATOM 709 C CA . ALA A 1 96 ? -4.267 -1.360 16.352 1.00 77.44 96 ALA A CA 1
ATOM 710 C C . ALA A 1 96 ? -4.549 -1.523 14.848 1.00 77.44 96 ALA A C 1
ATOM 712 O O . ALA A 1 96 ? -3.725 -2.086 14.126 1.00 77.44 96 ALA A O 1
ATOM 713 N N . ALA A 1 97 ? -5.689 -1.012 14.371 1.00 80.75 97 ALA A N 1
ATOM 714 C CA . ALA A 1 97 ? -6.022 -0.981 12.952 1.00 80.75 97 ALA A CA 1
ATOM 715 C C . ALA A 1 97 ? -5.049 -0.084 12.174 1.00 80.75 97 ALA A C 1
ATOM 717 O O . ALA A 1 97 ? -4.525 -0.505 11.148 1.00 80.75 97 ALA A O 1
ATOM 718 N N . VAL A 1 98 ? -4.706 1.103 12.681 1.00 82.69 98 VAL A N 1
ATOM 719 C CA . VAL A 1 98 ? -3.749 1.979 11.985 1.00 82.69 98 VAL A CA 1
ATOM 720 C C . VAL A 1 98 ? -2.337 1.383 11.944 1.00 82.69 98 VAL A C 1
ATOM 722 O O . VAL A 1 98 ? -1.691 1.439 10.898 1.00 82.69 98 VAL A O 1
ATOM 725 N N . MET A 1 99 ? -1.881 0.718 13.012 1.00 77.19 99 MET A N 1
ATOM 726 C CA . MET A 1 99 ? -0.578 0.027 13.008 1.00 77.19 99 MET A CA 1
ATOM 727 C C . MET A 1 99 ? -0.481 -1.065 11.929 1.00 77.19 99 MET A C 1
ATOM 729 O O . MET A 1 99 ? 0.558 -1.209 11.285 1.00 77.19 99 MET A O 1
ATOM 733 N N . GLY A 1 100 ? -1.570 -1.799 11.667 1.00 75.00 100 GLY A N 1
ATOM 734 C CA . GLY A 1 100 ? -1.628 -2.758 10.555 1.00 75.00 100 GLY A CA 1
ATOM 735 C C . GLY A 1 100 ? -1.708 -2.096 9.171 1.00 75.00 100 GLY A C 1
ATOM 736 O O . GLY A 1 100 ? -1.248 -2.655 8.169 1.00 75.00 100 GLY A O 1
ATOM 737 N N . MET A 1 101 ? -2.271 -0.891 9.100 1.00 82.19 101 MET A N 1
ATOM 738 C CA . MET A 1 101 ? -2.490 -0.168 7.848 1.00 82.19 101 MET A CA 1
ATOM 739 C C . MET A 1 101 ? -1.177 0.360 7.275 1.00 82.19 101 MET A C 1
ATOM 741 O O . MET A 1 101 ? -0.934 0.226 6.075 1.00 82.19 101 MET A O 1
ATOM 745 N N . VAL A 1 102 ? -0.288 0.853 8.142 1.00 84.44 102 VAL A N 1
ATOM 746 C CA . VAL A 1 102 ? 1.073 1.261 7.762 1.00 84.44 102 VAL A CA 1
ATOM 747 C C . VAL A 1 102 ? 1.816 0.103 7.089 1.00 84.44 102 VAL A C 1
ATOM 749 O O . VAL A 1 102 ? 2.364 0.275 6.003 1.00 84.44 102 VAL A O 1
ATOM 752 N N . GLY A 1 103 ? 1.758 -1.104 7.663 1.00 81.00 103 GLY A N 1
ATOM 753 C CA . GLY A 1 103 ? 2.373 -2.296 7.066 1.00 81.00 103 GLY A CA 1
ATOM 754 C C . GLY A 1 103 ? 1.816 -2.645 5.681 1.00 81.00 103 GLY A C 1
ATOM 755 O O . GLY A 1 103 ? 2.569 -3.029 4.788 1.00 81.00 103 GLY A O 1
ATOM 756 N N . SER A 1 104 ? 0.515 -2.440 5.464 1.00 83.50 104 SER A N 1
ATOM 757 C CA . SER A 1 104 ? -0.125 -2.694 4.166 1.00 83.50 104 SER A CA 1
ATOM 758 C C . SER A 1 104 ? 0.326 -1.696 3.094 1.00 83.50 104 SER A C 1
ATOM 760 O O . SER A 1 104 ? 0.616 -2.095 1.968 1.00 83.50 104 SER A O 1
ATOM 762 N N . PHE A 1 105 ? 0.457 -0.407 3.432 1.00 86.25 105 PHE A N 1
ATOM 763 C CA . PHE A 1 105 ? 0.974 0.599 2.495 1.00 86.25 105 PHE A CA 1
ATOM 764 C C . PHE A 1 105 ? 2.444 0.390 2.138 1.00 86.25 105 PHE A C 1
ATOM 766 O O . PHE A 1 105 ? 2.821 0.590 0.982 1.00 86.25 105 PHE A O 1
ATOM 773 N N . LEU A 1 106 ? 3.255 -0.064 3.095 1.00 84.56 106 LEU A N 1
ATOM 774 C CA . LEU A 1 106 ? 4.638 -0.463 2.835 1.00 84.56 106 LEU A CA 1
ATOM 775 C C . LEU A 1 106 ? 4.707 -1.675 1.895 1.00 84.56 106 LEU A C 1
ATOM 777 O O . LEU A 1 106 ? 5.532 -1.684 0.984 1.00 84.56 106 LEU A O 1
ATOM 781 N N . GLY A 1 107 ? 3.808 -2.652 2.056 1.00 83.94 107 GLY A N 1
ATOM 782 C CA . GLY A 1 107 ? 3.686 -3.800 1.153 1.00 83.94 107 GLY A CA 1
ATOM 783 C C . GLY A 1 107 ? 3.350 -3.395 -0.287 1.00 83.94 107 GLY A C 1
ATOM 784 O O . GLY A 1 107 ? 4.038 -3.813 -1.217 1.00 83.94 107 GLY A O 1
ATOM 785 N N . ILE A 1 108 ? 2.367 -2.507 -0.474 1.00 87.19 108 ILE A N 1
ATOM 786 C CA . ILE A 1 108 ? 2.013 -1.962 -1.801 1.00 87.19 108 ILE A CA 1
ATOM 787 C C . ILE A 1 108 ? 3.196 -1.204 -2.412 1.00 87.19 108 ILE A C 1
ATOM 789 O O . ILE A 1 108 ? 3.501 -1.383 -3.591 1.00 87.19 108 ILE A O 1
ATOM 793 N N . SER A 1 109 ? 3.881 -0.381 -1.614 1.00 88.75 109 SER A N 1
ATOM 794 C CA . SER A 1 109 ? 5.068 0.348 -2.069 1.00 88.75 109 SER A CA 1
ATOM 795 C C . SER A 1 109 ? 6.170 -0.616 -2.527 1.00 88.75 109 SER A C 1
ATOM 797 O O . SER A 1 109 ? 6.707 -0.463 -3.619 1.00 88.75 109 SER A O 1
ATOM 799 N N . ALA A 1 110 ? 6.444 -1.687 -1.775 1.00 85.75 110 A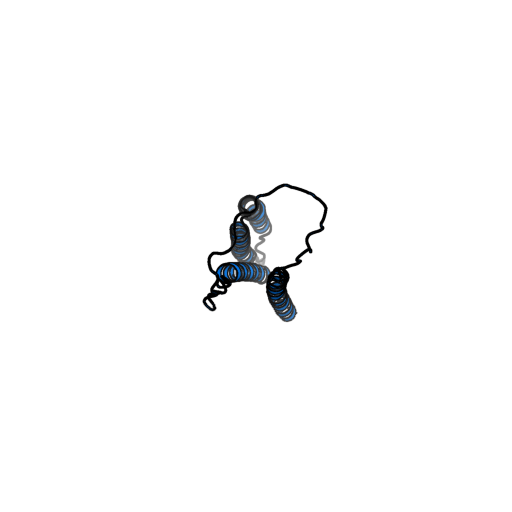LA A N 1
ATOM 800 C CA . ALA A 1 110 ? 7.416 -2.704 -2.181 1.00 85.75 110 ALA A CA 1
ATOM 801 C C . ALA A 1 110 ? 7.047 -3.382 -3.517 1.00 85.75 110 ALA A C 1
ATOM 803 O O . ALA A 1 110 ? 7.922 -3.613 -4.354 1.00 85.75 110 ALA A O 1
ATOM 804 N N . VAL A 1 111 ? 5.755 -3.643 -3.760 1.00 84.50 111 VAL A N 1
ATOM 805 C CA . VAL A 1 111 ? 5.272 -4.183 -5.043 1.00 84.50 111 VAL A CA 1
ATOM 806 C C . VAL A 1 111 ? 5.500 -3.188 -6.187 1.00 84.50 111 VAL A C 1
ATOM 808 O O . VAL A 1 111 ? 5.982 -3.583 -7.248 1.00 84.50 111 VAL A O 1
ATOM 811 N N . TYR A 1 112 ? 5.221 -1.897 -5.991 1.00 84.50 112 TYR A N 1
ATOM 812 C CA . TYR A 1 112 ? 5.467 -0.873 -7.017 1.00 84.50 112 TYR A CA 1
ATOM 813 C C . TYR A 1 112 ? 6.951 -0.671 -7.334 1.00 84.50 112 TYR A C 1
ATOM 815 O O . TYR A 1 112 ? 7.300 -0.514 -8.507 1.00 84.50 112 TYR A O 1
ATOM 823 N N . MET A 1 113 ? 7.825 -0.766 -6.332 1.00 84.88 113 MET A N 1
ATOM 824 C CA . MET A 1 113 ? 9.277 -0.775 -6.526 1.00 84.88 113 MET A CA 1
ATOM 825 C C . MET A 1 113 ? 9.714 -1.956 -7.412 1.00 84.88 113 MET A C 1
ATOM 827 O O . MET A 1 113 ? 10.537 -1.797 -8.312 1.00 84.88 113 MET A O 1
ATOM 831 N N . MET A 1 114 ? 9.114 -3.134 -7.206 1.00 80.19 114 MET A N 1
ATOM 832 C CA . MET A 1 114 ? 9.412 -4.351 -7.969 1.00 80.19 114 MET A CA 1
ATOM 833 C C . MET A 1 114 ? 8.895 -4.304 -9.415 1.00 80.19 114 MET A C 1
ATOM 835 O O . MET A 1 114 ? 9.499 -4.897 -10.306 1.00 80.19 114 MET A O 1
ATOM 839 N N . LEU A 1 115 ? 7.813 -3.562 -9.665 1.00 84.50 115 LEU A N 1
ATOM 840 C CA . LEU A 1 115 ? 7.238 -3.335 -10.998 1.00 84.50 115 LEU A CA 1
ATOM 841 C C . LEU A 1 115 ? 7.978 -2.251 -11.810 1.00 84.50 115 LEU A C 1
ATOM 843 O O . LEU A 1 115 ? 7.469 -1.799 -12.833 1.00 84.50 115 LEU A O 1
ATOM 847 N N . TYR A 1 116 ? 9.159 -1.808 -11.363 1.00 83.81 116 TYR A N 1
ATOM 848 C CA . TYR A 1 116 ? 9.912 -0.681 -11.934 1.00 83.81 116 TYR A CA 1
ATOM 849 C C . TYR A 1 116 ? 9.146 0.661 -11.943 1.00 83.81 116 TYR A C 1
ATOM 851 O O . TYR A 1 116 ? 9.616 1.645 -12.522 1.00 83.81 116 TYR A O 1
ATOM 859 N N . ALA A 1 117 ? 8.020 0.760 -11.230 1.00 87.75 117 ALA A N 1
ATOM 860 C CA . ALA A 1 117 ? 7.171 1.946 -11.153 1.00 87.75 117 ALA A CA 1
ATOM 861 C C . ALA A 1 117 ? 7.640 2.910 -10.044 1.00 87.75 117 ALA A C 1
ATOM 863 O O . ALA A 1 117 ? 6.907 3.221 -9.103 1.00 87.75 117 ALA A O 1
ATOM 864 N N . HIS A 1 118 ? 8.874 3.406 -10.161 1.00 88.62 118 HIS A N 1
ATOM 865 C CA . HIS A 1 118 ? 9.552 4.183 -9.113 1.00 88.62 118 HIS A CA 1
ATOM 866 C C . HIS A 1 118 ? 8.785 5.446 -8.696 1.00 88.62 118 HIS A C 1
ATOM 868 O O . HIS A 1 118 ? 8.619 5.703 -7.506 1.00 88.62 118 HIS A O 1
ATOM 874 N N . PHE A 1 119 ? 8.260 6.207 -9.661 1.00 93.81 119 PHE A N 1
ATOM 875 C CA . PHE A 1 119 ? 7.470 7.407 -9.376 1.00 93.81 119 PHE A CA 1
ATOM 876 C C . PHE A 1 119 ? 6.219 7.087 -8.543 1.00 93.81 119 PHE A C 1
ATOM 878 O O . PHE A 1 119 ? 5.960 7.733 -7.528 1.00 93.81 119 PHE A O 1
ATOM 885 N N . LEU A 1 120 ? 5.483 6.042 -8.929 1.00 92.25 120 LEU A N 1
ATOM 886 C CA . LEU A 1 120 ? 4.279 5.596 -8.226 1.00 92.25 120 LEU A CA 1
ATOM 887 C C . LEU A 1 120 ? 4.599 5.112 -6.808 1.00 92.25 120 LEU A C 1
ATOM 889 O O . LEU A 1 120 ? 3.860 5.417 -5.875 1.00 92.25 120 LEU A O 1
ATOM 893 N N . SER A 1 121 ? 5.722 4.411 -6.638 1.00 90.12 121 SER A N 1
ATOM 894 C CA . SER A 1 121 ? 6.196 3.938 -5.334 1.00 90.12 121 SER A CA 1
ATOM 895 C C . SER A 1 121 ? 6.472 5.095 -4.367 1.00 90.12 121 SER A C 1
ATOM 897 O O . SER A 1 121 ? 6.056 5.057 -3.209 1.00 90.12 121 SER A O 1
ATOM 899 N N . VAL A 1 122 ? 7.120 6.161 -4.850 1.00 93.81 122 VAL A N 1
ATOM 900 C CA . VAL A 1 122 ? 7.418 7.354 -4.042 1.00 93.81 122 VAL A CA 1
ATOM 901 C C . VAL A 1 122 ? 6.142 8.118 -3.696 1.00 93.81 122 VAL A C 1
ATOM 903 O O . VAL A 1 122 ? 5.947 8.483 -2.538 1.00 93.81 122 VAL A O 1
ATOM 906 N N . VAL A 1 123 ? 5.242 8.321 -4.663 1.00 95.25 123 VAL A N 1
ATOM 907 C CA . VAL A 1 123 ? 3.957 9.002 -4.423 1.00 95.25 123 VAL A CA 1
ATOM 908 C C . VAL A 1 123 ? 3.092 8.221 -3.431 1.00 95.25 123 VAL A C 1
ATOM 910 O O . VAL A 1 123 ? 2.481 8.828 -2.553 1.00 95.25 123 VAL A O 1
ATOM 913 N N . GLN A 1 124 ? 3.083 6.888 -3.504 1.00 92.88 124 GLN A N 1
ATOM 914 C CA . GLN A 1 124 ? 2.387 6.036 -2.538 1.00 92.88 124 GLN A CA 1
ATOM 915 C C . GLN A 1 124 ? 2.917 6.256 -1.115 1.00 92.88 124 GLN A C 1
ATOM 917 O O . GLN A 1 124 ? 2.140 6.432 -0.176 1.00 92.88 124 GLN A O 1
ATOM 922 N N . MET A 1 125 ? 4.239 6.300 -0.949 1.00 92.06 125 MET A N 1
ATOM 923 C CA . MET A 1 125 ? 4.861 6.556 0.351 1.00 92.06 125 MET A CA 1
ATOM 924 C C . MET A 1 125 ? 4.547 7.973 0.860 1.00 92.06 125 MET A C 1
ATOM 926 O O . MET A 1 125 ? 4.185 8.156 2.019 1.00 92.06 125 MET A O 1
ATOM 930 N N . LEU A 1 126 ? 4.641 8.978 -0.014 1.00 94.06 126 LEU A N 1
ATOM 931 C CA . LEU A 1 126 ? 4.468 10.385 0.346 1.00 94.06 126 LEU A CA 1
ATOM 932 C C . LEU A 1 126 ? 3.008 10.724 0.689 1.00 94.06 126 LEU A C 1
ATOM 934 O O . LEU A 1 126 ? 2.721 11.334 1.719 1.00 94.06 126 LEU A O 1
ATOM 938 N N . VAL A 1 127 ? 2.073 10.328 -0.175 1.00 93.38 127 VAL A N 1
ATOM 939 C CA . VAL A 1 127 ? 0.665 10.728 -0.074 1.00 93.38 127 VAL A CA 1
ATOM 940 C C . VAL A 1 127 ? -0.118 9.763 0.802 1.00 93.38 127 VAL A C 1
ATOM 942 O O . VAL A 1 127 ? -0.817 10.209 1.707 1.00 93.38 127 VAL A O 1
ATOM 945 N N . TYR A 1 128 ? -0.003 8.452 0.577 1.00 90.38 128 TYR A N 1
ATOM 946 C CA . TYR A 1 128 ? -0.797 7.487 1.337 1.00 90.38 128 TYR A CA 1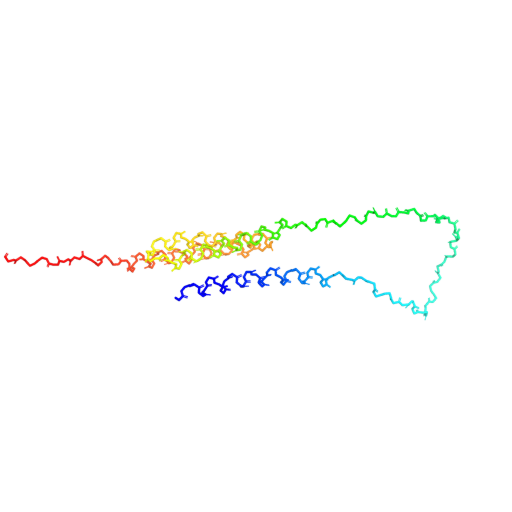
ATOM 947 C C . TYR A 1 128 ? -0.206 7.240 2.718 1.00 90.38 128 TYR A C 1
ATOM 949 O O . TYR A 1 128 ? -0.902 7.467 3.703 1.00 90.38 128 TYR A O 1
ATOM 957 N N . ALA A 1 129 ? 1.064 6.830 2.804 1.00 88.62 129 ALA A N 1
ATOM 958 C CA . ALA A 1 129 ? 1.698 6.551 4.095 1.00 88.62 129 ALA A CA 1
ATOM 959 C C . ALA A 1 129 ? 2.053 7.824 4.889 1.00 88.62 129 ALA A C 1
ATOM 961 O O . ALA A 1 129 ? 2.119 7.770 6.113 1.00 88.62 129 ALA A O 1
ATOM 962 N N . GLY A 1 130 ? 2.253 8.959 4.214 1.00 88.88 130 GLY A N 1
ATOM 963 C CA . GLY A 1 130 ? 2.487 10.256 4.846 1.00 88.88 130 GLY A CA 1
ATOM 964 C C . GLY A 1 130 ? 1.190 11.017 5.111 1.00 88.88 130 GLY A C 1
ATOM 965 O O . GLY A 1 130 ? 0.661 10.998 6.220 1.00 88.88 130 GLY A O 1
ATOM 966 N N . ALA A 1 131 ? 0.671 11.704 4.092 1.00 91.19 131 ALA A N 1
ATOM 967 C CA . ALA A 1 131 ? -0.406 12.682 4.268 1.00 91.19 131 ALA A CA 1
ATOM 968 C C . ALA A 1 131 ? -1.736 12.067 4.744 1.00 91.19 131 ALA A C 1
ATOM 970 O O . ALA A 1 131 ? -2.321 12.525 5.727 1.00 91.19 131 ALA A O 1
ATOM 971 N N . ILE A 1 132 ? -2.213 11.018 4.071 1.00 90.50 132 ILE A N 1
ATOM 972 C CA . ILE A 1 132 ? -3.518 10.412 4.366 1.00 90.50 132 ILE A CA 1
ATOM 973 C C . ILE A 1 132 ? -3.471 9.640 5.693 1.00 90.50 132 ILE A C 1
ATOM 975 O O . ILE A 1 132 ? -4.423 9.724 6.468 1.00 90.50 132 ILE A O 1
ATOM 979 N N . MET A 1 133 ? -2.377 8.929 6.001 1.00 91.19 133 MET A N 1
ATOM 980 C CA . MET A 1 133 ? -2.231 8.246 7.297 1.00 91.19 133 MET A CA 1
ATOM 981 C C . MET A 1 133 ? -2.173 9.210 8.472 1.00 91.19 133 MET A C 1
ATOM 983 O O . MET A 1 133 ? -2.832 8.954 9.478 1.00 91.19 133 MET A O 1
ATOM 987 N N . VAL A 1 134 ? -1.448 10.325 8.361 1.00 87.81 134 VAL A N 1
ATOM 988 C CA . VAL A 1 134 ? -1.419 11.328 9.434 1.00 87.81 134 VAL A CA 1
ATOM 989 C C . VAL A 1 134 ? -2.801 11.958 9.620 1.00 87.81 134 VAL A C 1
ATOM 991 O O . VAL A 1 134 ? -3.233 12.119 10.760 1.00 87.81 134 VAL A O 1
ATOM 994 N N . LEU A 1 135 ? -3.538 12.224 8.532 1.00 91.81 135 LEU A N 1
ATOM 995 C CA . LEU A 1 135 ? -4.927 12.685 8.616 1.00 91.81 135 LEU A CA 1
ATOM 996 C C . LEU A 1 135 ? -5.816 11.666 9.340 1.00 91.81 135 LEU A C 1
ATOM 998 O O . LEU A 1 135 ? -6.589 12.048 10.214 1.00 91.81 135 LEU A O 1
ATOM 1002 N N . PHE A 1 136 ? -5.680 10.374 9.029 1.00 87.75 136 PHE A N 1
ATOM 1003 C CA . PHE A 1 136 ? -6.421 9.317 9.716 1.00 87.75 136 PHE A CA 1
ATOM 1004 C C . PHE A 1 136 ? -6.069 9.245 11.202 1.00 87.75 136 PHE A C 1
ATOM 1006 O O . PHE A 1 136 ? -6.978 9.240 12.023 1.00 87.75 136 PHE A O 1
ATOM 1013 N N . VAL A 1 137 ? -4.780 9.239 11.562 1.00 86.81 137 VAL A N 1
ATOM 1014 C CA . VAL A 1 137 ? -4.325 9.236 12.967 1.00 86.81 137 VAL A CA 1
ATOM 1015 C C . VAL A 1 137 ? -4.878 10.445 13.725 1.00 86.81 137 VAL A C 1
ATOM 1017 O O . VAL A 1 137 ? -5.348 10.319 14.854 1.00 86.81 137 VAL A O 1
ATOM 1020 N N . PHE A 1 138 ? -4.871 11.612 13.088 1.00 90.12 138 PHE A N 1
ATOM 1021 C CA . PHE A 1 138 ? -5.413 12.831 13.669 1.00 90.12 138 PHE A CA 1
ATOM 1022 C C . PHE A 1 138 ? -6.931 12.737 13.881 1.00 90.12 138 PHE A C 1
ATOM 1024 O O . PHE A 1 138 ? -7.431 13.035 14.965 1.00 90.12 138 PHE A O 1
ATOM 1031 N N . VAL A 1 139 ? -7.663 12.246 12.880 1.00 89.94 139 VAL A N 1
ATOM 1032 C CA . VAL A 1 139 ? -9.114 12.034 12.959 1.00 89.94 139 VAL A CA 1
ATOM 1033 C C . VAL A 1 139 ? -9.472 11.014 14.039 1.00 89.94 139 VAL A C 1
ATOM 1035 O O . VAL A 1 139 ? -10.358 11.292 14.842 1.00 89.94 139 VAL A O 1
ATOM 1038 N N . ILE A 1 140 ? -8.787 9.867 14.121 1.00 86.06 140 ILE A N 1
ATOM 1039 C CA . ILE A 1 140 ? -9.085 8.870 15.164 1.00 86.06 140 ILE A CA 1
ATOM 1040 C C . ILE A 1 140 ? -8.785 9.411 16.559 1.00 86.06 140 ILE A C 1
ATOM 1042 O O . ILE A 1 140 ? -9.497 9.061 17.489 1.00 86.06 140 ILE A O 1
ATOM 1046 N N . MET A 1 141 ? -7.776 10.274 16.708 1.00 87.44 141 MET A N 1
ATOM 1047 C CA . MET A 1 141 ? -7.461 10.901 17.989 1.00 87.44 141 MET A CA 1
ATOM 1048 C C . MET A 1 141 ? -8.573 11.863 18.412 1.00 87.44 141 MET A C 1
ATOM 1050 O O . MET A 1 141 ? -8.962 11.860 19.576 1.00 87.44 141 MET A O 1
ATOM 1054 N N . ILE A 1 142 ? -9.123 12.636 17.470 1.00 89.56 142 ILE A N 1
ATOM 1055 C CA . ILE A 1 142 ? -10.260 13.531 17.731 1.00 89.56 142 ILE A CA 1
ATOM 1056 C C . ILE A 1 142 ? -11.535 12.739 18.047 1.00 89.56 142 ILE A C 1
ATOM 1058 O O . ILE A 1 142 ? -12.314 13.137 18.910 1.00 89.56 142 ILE A O 1
ATOM 1062 N N . LEU A 1 143 ? -11.758 11.620 17.359 1.00 85.50 143 LEU A N 1
ATOM 1063 C CA . LEU A 1 143 ? -12.939 10.775 17.554 1.00 85.50 143 LEU A CA 1
ATOM 1064 C C . LEU A 1 143 ? -12.834 9.852 18.778 1.00 85.50 143 LEU A C 1
ATOM 1066 O O . LEU A 1 143 ? -13.820 9.206 19.131 1.00 85.50 143 LEU A O 1
ATOM 1070 N N . ASN A 1 144 ? -11.673 9.780 19.430 1.00 80.31 144 ASN A N 1
ATOM 1071 C CA . ASN A 1 144 ? -11.457 8.910 20.577 1.00 80.31 144 ASN A CA 1
ATOM 1072 C C . ASN A 1 144 ? -12.124 9.496 21.834 1.00 80.31 144 ASN A C 1
ATOM 1074 O O . ASN A 1 144 ? -11.514 10.277 22.565 1.00 80.31 144 ASN A O 1
ATOM 1078 N N . ARG A 1 145 ? -13.386 9.129 22.088 1.00 68.06 145 ARG A N 1
ATOM 1079 C CA . ARG A 1 145 ? -14.096 9.449 23.336 1.00 68.06 145 ARG A CA 1
ATOM 1080 C C . ARG A 1 145 ? -13.926 8.289 24.327 1.00 68.06 145 ARG A C 1
ATOM 1082 O O . ARG A 1 145 ? -14.343 7.181 24.004 1.00 68.06 145 ARG A O 1
ATOM 1089 N N . PRO A 1 146 ? -13.341 8.509 25.517 1.00 66.12 146 PRO A N 1
ATOM 1090 C CA . PRO A 1 146 ? -13.423 7.546 26.604 1.00 66.12 146 PRO A CA 1
ATOM 1091 C C . PRO A 1 146 ? -14.850 7.587 27.154 1.00 66.12 146 PRO A C 1
ATOM 1093 O O . PRO A 1 146 ? -15.269 8.550 27.790 1.00 66.12 146 PRO A O 1
ATOM 1096 N N . GLU A 1 147 ? -15.633 6.576 26.822 1.00 70.00 147 GLU A N 1
ATOM 1097 C CA . GLU A 1 147 ? -16.995 6.399 27.302 1.00 70.00 147 GLU A CA 1
ATOM 1098 C C . GLU A 1 147 ? -16.973 5.414 28.459 1.00 70.00 147 GLU A C 1
ATOM 1100 O O . GLU A 1 147 ? -17.132 4.233 28.222 1.00 70.00 147 GLU A O 1
ATOM 1105 N N . ASP A 1 148 ? -16.693 5.910 29.672 1.00 65.12 148 ASP A N 1
ATOM 1106 C CA . ASP A 1 148 ? -16.910 5.217 30.952 1.00 65.12 148 ASP A CA 1
ATOM 1107 C C . ASP A 1 148 ? -16.665 6.187 32.130 1.00 65.12 148 ASP A C 1
ATOM 1109 O O . ASP A 1 148 ? -15.615 6.175 32.769 1.00 65.12 148 ASP A O 1
ATOM 1113 N N . GLU A 1 149 ? -17.649 7.030 32.451 1.00 68.88 149 GLU A N 1
ATOM 1114 C CA . GLU A 1 149 ? -17.769 7.602 33.799 1.00 68.88 149 GLU A CA 1
ATOM 1115 C C . GLU A 1 149 ? -19.177 7.306 34.336 1.00 68.88 149 GLU A C 1
ATOM 1117 O O . GLU A 1 149 ? -20.140 7.995 33.982 1.00 68.88 149 GLU A O 1
ATOM 1122 N N . PRO A 1 150 ? -19.345 6.266 35.175 1.00 72.06 150 PRO A N 1
ATOM 1123 C CA . PRO A 1 150 ? -20.555 6.098 35.960 1.00 72.06 150 PRO A CA 1
ATOM 1124 C C . PRO A 1 150 ? -20.600 7.2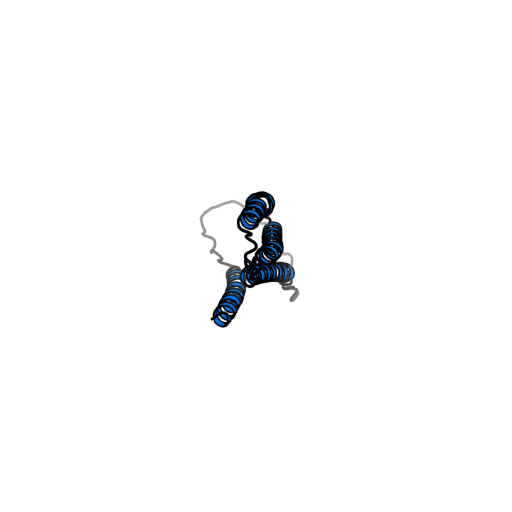23 36.998 1.00 72.06 150 PRO A C 1
ATOM 1126 O O . PRO A 1 150 ? -19.854 7.209 37.976 1.00 72.06 150 PRO A O 1
ATOM 1129 N N . VAL A 1 151 ? -21.469 8.212 36.780 1.00 74.19 151 VAL A N 1
ATOM 1130 C CA . VAL A 1 151 ? -21.818 9.219 37.790 1.00 74.19 151 VAL A CA 1
ATOM 1131 C C . VAL A 1 151 ? -22.274 8.487 39.053 1.00 74.19 151 VAL A C 1
ATOM 1133 O O . VAL A 1 151 ? -23.328 7.850 39.069 1.00 74.19 151 VAL A O 1
ATOM 1136 N N . ALA A 1 152 ? -21.460 8.551 40.107 1.00 78.81 152 ALA A N 1
ATOM 1137 C CA . ALA A 1 152 ? -21.816 8.023 41.414 1.00 78.81 152 ALA A CA 1
ATOM 1138 C C . ALA A 1 152 ? -22.970 8.859 42.000 1.00 78.81 152 ALA A C 1
ATOM 1140 O O . ALA A 1 152 ? -22.835 10.082 42.094 1.00 78.81 152 ALA A O 1
ATOM 1141 N N . PRO A 1 153 ? -24.092 8.249 42.426 1.00 75.94 153 PRO A N 1
ATOM 1142 C CA . PRO A 1 153 ? -25.082 8.946 43.230 1.00 75.94 153 PRO A CA 1
ATOM 1143 C C . PRO A 1 153 ? -24.478 9.187 44.616 1.00 75.94 153 PRO A C 1
ATOM 1145 O O . PRO A 1 153 ? -24.371 8.269 45.426 1.00 75.94 153 PRO A O 1
ATOM 1148 N N . SER A 1 154 ? -24.043 10.418 44.876 1.00 74.56 154 SER A N 1
ATOM 1149 C CA . SER A 1 154 ? -23.746 10.886 46.226 1.00 74.56 154 SER A CA 1
ATOM 1150 C C . SER A 1 154 ? -25.069 11.086 46.970 1.00 74.56 154 SER A C 1
ATOM 1152 O O . SER A 1 154 ? -25.710 12.132 46.829 1.00 74.56 154 SER A O 1
ATOM 1154 N N . GLY A 1 155 ? -25.483 10.049 47.696 1.00 67.75 155 GLY A N 1
ATOM 1155 C CA . GLY A 1 155 ? -26.492 10.077 48.753 1.00 67.75 155 GLY A CA 1
ATOM 1156 C C . GLY A 1 155 ? -25.870 9.611 50.057 1.00 67.75 155 GLY A C 1
ATOM 1157 O O . GLY A 1 155 ? -25.033 8.682 49.991 1.00 67.75 155 GLY A O 1
#

pLDDT: mean 70.94, std 13.13, range [48.41, 95.25]

Radius of gyration: 30.13 Å; chains: 1; bounding box: 58×47×108 Å

Sequence (155 aa):
MMKWFFILLTAVVLVGGTLALSSSIAEAQPAGGRPPRAGQPTRVEVKDASKSSPHGDRMENKPSSKQPGMALLFWGFAAATIGGALFVVTRRNLIAAVMGMVGSFLGISAVYMMLYAHFLSVVQMLVYAGAIMVLFVFVIMILNRPEDEPVAPSG

Foldseek 3Di:
DVVVVVVVVVVVLVVVVVVVVVVVVVVDDDDPDDDDDPDDPDDDDDDDDDDDDDDDDDDPPVVPPPPCVLVVVLSVLVVQLVVLQVQLVPDPDLVSSLVSVLSNLVSVLVNCVSVVVPVVSVCSCCPVVNVVSVVSVVVVVVVDDPPDDDDDPPD

Secondary structure (DSSP, 8-state):
-HHHHHHHHHHHHHHHHHHHHHHHHHT------PPP-------------------------------HHHHHHHHHHHHHHHHHHHHHHH-SSHHHHHHHHHHHHHHHHHHHHHTT-HHHHHHIIIIIIIIIHHHHHHHHHHH------------